Protein AF-A0A3M1EIT2-F1 (afdb_monomer_lite)

pLDDT: mean 84.77, std 11.44, range [42.16, 94.25]

Radius of gyration: 18.2 Å; chains: 1; bounding box: 47×48×46 Å

Sequence (112 aa):
MSLPNVEFATVQWARKQNAALSPFLALPPEEMAKMGRLLSALSQLKAEGHTPTPSQLTILLQHLHTQQLEWLRGEKGGLMVRFRGGGFEFEEFLIRQDGRVPNHKYTSKRAE

Foldseek 3Di:
DDDPPCPPVNVVVVVVVCVVCVVLVPDDPLLNVLVVQVVVQQVVQVVVVDHAAPLRVVVSVVCSVFWHWPHWYDDVFFIWTKTDGPQFRIWIFGQGNVRDTPPPTDTHGPDD

Secondary structure (DSSP, 8-state):
-PPP---HHHHHHHHHHHHHHHHHHTS-HHHHHHHHHHHHHHHHHHHTT----HHHHHHHHHHHHHSEEEEEEEETTEEEEEEEETTEEEEEEEEETTS---S--EEEPPP-

Structure (mmCIF, N/CA/C/O backbone):
data_AF-A0A3M1EIT2-F1
#
_entry.id   AF-A0A3M1EIT2-F1
#
loop_
_atom_site.group_PDB
_atom_site.id
_atom_site.type_symbol
_atom_site.label_atom_id
_atom_site.label_alt_id
_atom_site.label_comp_id
_atom_site.label_asym_id
_atom_site.label_entity_id
_atom_site.label_seq_id
_atom_site.pdbx_PDB_ins_code
_atom_site.Cartn_x
_atom_site.Cartn_y
_atom_site.Cartn_z
_atom_site.occupancy
_atom_site.B_iso_or_equiv
_atom_site.auth_seq_id
_atom_site.auth_comp_id
_atom_site.auth_asym_id
_atom_site.auth_atom_id
_atom_site.pdbx_PDB_model_num
ATOM 1 N N . MET A 1 1 ? 29.699 34.059 15.799 1.00 42.16 1 MET A N 1
ATOM 2 C CA . MET A 1 1 ? 28.577 33.614 14.946 1.00 42.16 1 MET A CA 1
ATOM 3 C C . MET A 1 1 ? 28.024 32.339 15.553 1.00 42.16 1 MET A C 1
ATOM 5 O O . MET A 1 1 ? 28.649 31.297 15.417 1.00 42.16 1 MET A O 1
ATOM 9 N N . SER A 1 2 ? 26.938 32.436 16.315 1.00 45.09 2 SER A N 1
ATOM 10 C CA . SER A 1 2 ? 26.295 31.262 16.911 1.00 45.09 2 SER A CA 1
ATOM 11 C C . SER A 1 2 ? 25.439 30.597 15.841 1.00 45.09 2 SER A C 1
ATOM 13 O O . SER A 1 2 ? 24.581 31.254 15.255 1.00 45.09 2 SER A O 1
ATOM 15 N N . LEU A 1 3 ? 25.714 29.326 15.542 1.00 57.94 3 LEU A N 1
ATOM 16 C CA . LEU A 1 3 ? 24.868 28.521 14.661 1.00 57.94 3 LEU A CA 1
ATOM 17 C C . LEU A 1 3 ? 23.424 28.554 15.193 1.00 57.94 3 LEU A C 1
ATOM 19 O O . LEU A 1 3 ? 23.244 28.512 16.415 1.00 57.94 3 LEU A O 1
ATOM 23 N N . PRO A 1 4 ? 22.403 28.648 14.321 1.00 56.44 4 PRO A N 1
ATOM 24 C CA . PRO A 1 4 ? 21.020 28.598 14.764 1.00 56.44 4 PRO A CA 1
ATOM 25 C C . PRO A 1 4 ? 20.813 27.293 15.526 1.00 56.44 4 PRO A C 1
ATOM 27 O O . PRO A 1 4 ? 21.172 26.213 15.053 1.00 56.44 4 PRO A O 1
ATOM 30 N N . ASN A 1 5 ? 20.292 27.429 16.740 1.00 61.06 5 ASN A N 1
ATOM 31 C CA . ASN A 1 5 ? 19.999 26.339 17.650 1.00 61.06 5 ASN A CA 1
ATOM 32 C C . ASN A 1 5 ? 18.900 25.485 17.000 1.00 61.06 5 ASN A C 1
ATOM 34 O O . ASN A 1 5 ? 17.717 25.775 17.157 1.00 61.06 5 ASN A O 1
ATOM 38 N N . VAL A 1 6 ? 19.282 24.510 16.166 1.00 65.06 6 VAL A N 1
ATOM 39 C CA . VAL A 1 6 ? 18.332 23.593 15.531 1.00 65.06 6 VAL A CA 1
ATOM 40 C C . VAL A 1 6 ? 17.582 22.910 16.662 1.00 65.06 6 VAL A C 1
ATOM 42 O O . VAL A 1 6 ? 18.182 22.194 17.463 1.00 65.06 6 VAL A O 1
ATOM 45 N N . GLU A 1 7 ? 16.280 23.173 16.751 1.00 83.19 7 GLU A N 1
ATOM 46 C CA . GLU A 1 7 ? 15.446 22.649 17.824 1.00 83.19 7 GLU A CA 1
ATOM 47 C C . GLU A 1 7 ? 15.614 21.128 17.909 1.00 83.19 7 GLU A C 1
ATOM 49 O O . GLU A 1 7 ? 15.557 20.419 16.901 1.00 83.19 7 GLU A O 1
ATOM 54 N N . PHE A 1 8 ? 15.833 20.606 19.118 1.00 81.06 8 PHE A N 1
ATOM 55 C CA . PHE A 1 8 ? 16.038 19.173 19.353 1.00 81.06 8 PHE A CA 1
ATOM 56 C C . PHE A 1 8 ? 14.935 18.318 18.701 1.00 81.06 8 PHE A C 1
ATOM 58 O O . PHE A 1 8 ? 15.219 17.251 18.158 1.00 81.06 8 PHE A O 1
ATOM 65 N N . ALA A 1 9 ? 13.694 18.819 18.674 1.00 84.88 9 ALA A N 1
ATOM 66 C CA . ALA A 1 9 ? 12.566 18.196 17.985 1.00 84.88 9 ALA A CA 1
ATOM 67 C C . ALA A 1 9 ? 12.815 18.008 16.477 1.00 84.88 9 ALA A C 1
ATOM 69 O O . ALA A 1 9 ? 12.563 16.924 15.950 1.00 84.88 9 ALA A O 1
ATOM 70 N N . THR A 1 10 ? 13.377 19.012 15.802 1.00 88.94 10 THR A N 1
ATOM 71 C CA . THR A 1 10 ? 13.739 18.964 14.378 1.00 88.94 10 THR A CA 1
ATOM 72 C C . THR A 1 10 ? 14.813 17.915 14.114 1.00 88.94 10 THR A C 1
ATOM 74 O O . THR A 1 10 ? 14.690 17.127 13.176 1.00 88.94 10 THR A O 1
ATOM 77 N N . VAL A 1 11 ? 15.829 17.824 14.979 1.00 88.44 11 VAL A N 1
ATOM 78 C CA . VAL A 1 11 ? 16.874 16.788 14.867 1.00 88.44 11 VAL A CA 1
ATOM 79 C C . VAL A 1 11 ? 16.289 15.389 15.075 1.00 88.44 11 VAL A C 1
ATOM 81 O O . VAL A 1 11 ? 16.595 14.468 14.316 1.00 88.44 11 VAL A O 1
ATOM 84 N N . GLN A 1 12 ? 15.429 15.212 16.081 1.00 90.50 12 GLN A N 1
ATOM 85 C CA . GLN A 1 12 ? 14.773 13.928 16.345 1.00 90.50 12 GLN A CA 1
ATOM 86 C C . GLN A 1 12 ? 13.836 13.520 15.207 1.00 90.50 12 GLN A C 1
ATOM 88 O O . GLN A 1 12 ? 13.809 12.353 14.816 1.00 90.50 12 GLN A O 1
ATOM 93 N N . TRP A 1 13 ? 13.099 14.473 14.639 1.00 91.31 13 TRP A N 1
ATOM 94 C CA . TRP A 1 13 ? 12.274 14.239 13.463 1.00 91.31 13 TRP A CA 1
ATOM 95 C C . TRP A 1 13 ? 13.129 13.817 12.263 1.00 91.31 13 TRP A C 1
ATOM 97 O O . TRP A 1 13 ? 12.856 12.772 11.675 1.00 91.31 13 TRP A O 1
ATOM 107 N N . ALA A 1 14 ? 14.211 14.543 11.961 1.00 89.25 14 ALA A N 1
ATOM 108 C CA . ALA A 1 14 ? 15.102 14.226 10.845 1.00 89.25 14 ALA A CA 1
ATOM 109 C C . ALA A 1 14 ? 15.730 12.829 10.984 1.00 89.25 14 ALA A C 1
ATOM 111 O O . ALA A 1 14 ? 15.775 12.070 10.017 1.00 89.25 14 ALA A O 1
ATOM 112 N N . ARG A 1 15 ? 16.142 12.440 12.199 1.00 90.50 15 ARG A N 1
ATOM 113 C CA . ARG A 1 15 ? 16.649 11.085 12.481 1.00 90.50 15 ARG A CA 1
ATOM 114 C C . ARG A 1 15 ? 15.600 10.008 12.218 1.00 90.50 15 ARG A C 1
ATOM 116 O O . ARG A 1 15 ? 15.925 8.990 11.611 1.00 90.50 15 ARG A O 1
ATOM 123 N N . LYS A 1 16 ? 14.351 10.239 12.635 1.00 90.00 16 LYS A N 1
ATOM 124 C CA . LYS A 1 16 ? 13.237 9.319 12.362 1.00 90.00 16 LYS A CA 1
ATOM 125 C C . LYS A 1 16 ? 12.977 9.183 10.864 1.00 90.00 16 LYS A C 1
ATOM 127 O O . LYS A 1 16 ? 12.823 8.061 10.394 1.00 90.00 16 LYS A O 1
ATOM 132 N N . GLN A 1 17 ? 12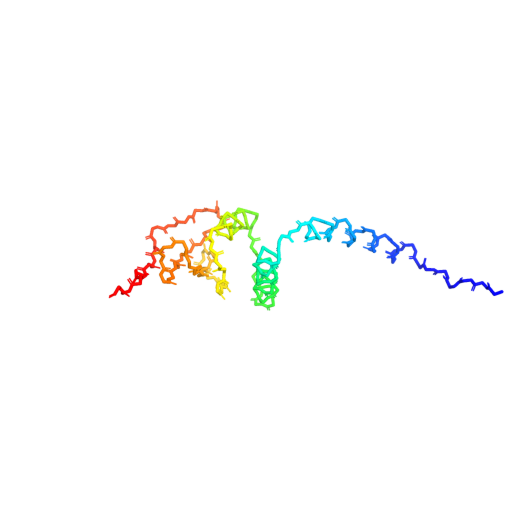.990 10.291 10.118 1.00 89.19 17 GLN A N 1
ATOM 133 C CA . GLN A 1 17 ? 12.833 10.241 8.662 1.00 89.19 17 GLN A CA 1
ATOM 134 C C . GLN A 1 17 ? 13.987 9.493 7.999 1.00 89.19 17 GLN A C 1
ATOM 136 O O . GLN A 1 17 ? 13.746 8.621 7.176 1.00 89.19 17 GLN A O 1
ATOM 141 N N . ASN A 1 18 ? 15.232 9.756 8.400 1.00 88.94 18 ASN A N 1
ATOM 142 C CA . ASN A 1 18 ? 16.385 9.056 7.840 1.00 88.94 18 ASN A CA 1
ATOM 143 C C . ASN A 1 18 ? 16.308 7.537 8.077 1.00 88.94 18 ASN A C 1
ATOM 145 O O . ASN A 1 18 ? 16.533 6.753 7.157 1.00 88.94 18 ASN A O 1
ATOM 149 N N . ALA A 1 19 ? 15.927 7.116 9.287 1.00 88.50 19 ALA A N 1
ATOM 150 C CA . ALA A 1 19 ? 15.733 5.702 9.607 1.00 88.50 19 ALA A CA 1
ATOM 151 C C . ALA A 1 19 ? 14.592 5.069 8.789 1.00 88.50 19 ALA A C 1
ATOM 153 O O . ALA A 1 19 ? 14.728 3.939 8.330 1.00 88.50 19 ALA A O 1
ATOM 154 N N . ALA A 1 20 ? 13.497 5.802 8.565 1.00 85.31 20 ALA A N 1
ATOM 155 C CA . ALA A 1 20 ? 12.380 5.344 7.741 1.00 85.31 20 ALA A CA 1
ATOM 156 C C . ALA A 1 20 ? 12.716 5.304 6.240 1.00 85.31 20 ALA A C 1
ATOM 158 O O . ALA A 1 20 ? 12.181 4.464 5.524 1.00 85.31 20 ALA A O 1
ATOM 159 N N . LEU A 1 21 ? 13.596 6.191 5.763 1.00 86.25 21 LEU A N 1
ATOM 160 C CA . LEU A 1 21 ? 13.969 6.296 4.352 1.00 86.25 21 LEU A CA 1
ATOM 161 C C . LEU A 1 21 ? 15.093 5.340 3.941 1.00 86.25 21 LEU A C 1
ATOM 163 O O . LEU A 1 21 ? 15.147 4.922 2.786 1.00 86.25 21 LEU A O 1
ATOM 167 N N . SER A 1 22 ? 15.961 4.960 4.882 1.00 85.44 22 SER A N 1
ATOM 168 C CA . SER A 1 22 ? 17.119 4.088 4.631 1.00 85.44 22 SER A CA 1
ATOM 169 C C . SER A 1 22 ? 16.776 2.778 3.899 1.00 85.44 22 SER A C 1
ATOM 171 O O . SER A 1 22 ? 17.496 2.441 2.960 1.00 85.44 22 SER A O 1
ATOM 173 N N . PRO A 1 23 ? 15.678 2.061 4.224 1.00 83.19 23 PRO A N 1
ATOM 174 C CA . PRO A 1 23 ? 15.294 0.852 3.493 1.00 83.19 23 PRO A CA 1
ATOM 175 C C . PRO A 1 23 ? 14.971 1.102 2.015 1.00 83.19 23 PRO A C 1
ATOM 177 O O . PRO A 1 23 ? 15.230 0.235 1.187 1.00 83.19 23 PRO A O 1
ATOM 180 N N . PHE A 1 24 ? 14.438 2.278 1.665 1.00 82.38 24 PHE A N 1
ATOM 181 C CA . PHE A 1 24 ? 14.078 2.599 0.280 1.00 82.38 24 PHE A CA 1
ATOM 182 C C . PHE A 1 24 ? 15.299 2.915 -0.584 1.00 82.38 24 PHE A C 1
ATOM 184 O O . PHE A 1 24 ? 15.265 2.662 -1.783 1.00 82.38 24 PHE A O 1
ATOM 191 N N . LEU A 1 25 ? 16.389 3.420 0.005 1.00 83.00 25 LEU A N 1
ATOM 192 C CA . LEU A 1 25 ? 17.621 3.745 -0.727 1.00 83.00 25 LEU A CA 1
ATOM 193 C C . LEU A 1 25 ? 18.314 2.508 -1.317 1.00 83.00 25 LEU A C 1
ATOM 195 O O . LEU A 1 25 ? 19.063 2.633 -2.280 1.00 83.00 25 LEU A O 1
ATOM 199 N N . ALA A 1 26 ? 18.063 1.327 -0.749 1.00 85.06 26 ALA A N 1
ATOM 200 C CA . ALA A 1 26 ? 18.602 0.059 -1.231 1.00 85.06 26 ALA A CA 1
ATOM 201 C C . ALA A 1 26 ? 17.701 -0.635 -2.272 1.00 85.06 26 ALA A C 1
ATOM 203 O O . ALA A 1 26 ? 18.078 -1.680 -2.802 1.00 85.06 26 ALA A O 1
ATOM 204 N N . LEU A 1 27 ? 16.508 -0.097 -2.552 1.00 84.56 27 LEU A N 1
ATOM 205 C CA . LEU A 1 27 ? 15.575 -0.717 -3.489 1.00 84.56 27 LEU A CA 1
ATOM 206 C C . LEU A 1 27 ? 15.966 -0.435 -4.947 1.00 84.56 27 LEU A C 1
ATOM 208 O O . LEU A 1 27 ? 16.344 0.692 -5.277 1.00 84.56 27 LEU A O 1
ATOM 212 N N . PRO A 1 28 ? 15.790 -1.416 -5.853 1.00 89.94 28 PRO A N 1
ATOM 213 C CA . PRO A 1 28 ? 15.842 -1.169 -7.288 1.00 89.94 28 PRO A CA 1
ATOM 214 C C . PRO A 1 28 ? 14.843 -0.075 -7.713 1.00 89.94 28 PRO A C 1
ATOM 216 O O . PRO A 1 28 ? 13.779 0.046 -7.093 1.00 89.94 28 PRO A O 1
ATOM 219 N N . PRO A 1 29 ? 15.108 0.673 -8.803 1.00 89.44 29 PRO A N 1
ATOM 220 C CA . PRO A 1 29 ? 14.222 1.744 -9.270 1.00 89.44 29 PRO A CA 1
ATOM 221 C C . PRO A 1 29 ? 12.759 1.317 -9.462 1.00 89.44 29 PRO A C 1
ATOM 223 O O . PRO A 1 29 ? 11.844 2.076 -9.149 1.00 89.44 29 PRO A O 1
ATOM 226 N N . GLU A 1 30 ? 12.521 0.091 -9.931 1.00 88.25 30 GLU A N 1
ATOM 227 C CA . GLU A 1 30 ? 11.170 -0.446 -10.129 1.00 88.25 30 GLU A CA 1
ATOM 228 C C . GLU A 1 30 ? 10.420 -0.666 -8.807 1.00 88.25 30 GLU A C 1
ATOM 230 O O . GLU A 1 30 ? 9.249 -0.306 -8.683 1.00 88.25 30 GLU A O 1
ATOM 235 N N . GLU A 1 31 ? 11.101 -1.204 -7.796 1.00 87.81 31 GLU A N 1
ATOM 236 C CA . GLU A 1 31 ? 10.539 -1.407 -6.457 1.00 87.81 31 GLU A CA 1
ATOM 237 C C . GLU A 1 31 ? 10.301 -0.068 -5.748 1.00 87.81 31 GLU A C 1
ATOM 239 O O . GLU A 1 31 ? 9.269 0.132 -5.100 1.00 87.81 31 GLU A O 1
ATOM 244 N N . MET A 1 32 ? 11.195 0.906 -5.950 1.00 89.81 32 MET A N 1
ATOM 245 C CA . MET A 1 32 ? 10.993 2.277 -5.482 1.00 89.81 32 MET A CA 1
ATOM 246 C C . MET A 1 32 ? 9.763 2.923 -6.140 1.00 89.81 32 MET A C 1
ATOM 248 O O . MET A 1 32 ? 8.962 3.561 -5.454 1.00 89.81 32 MET A O 1
ATOM 252 N N . ALA A 1 33 ? 9.557 2.714 -7.444 1.00 89.44 33 ALA A N 1
ATOM 253 C CA . ALA A 1 33 ? 8.382 3.217 -8.154 1.00 89.44 33 ALA A CA 1
ATOM 254 C C . ALA A 1 33 ? 7.077 2.578 -7.645 1.00 89.44 33 ALA A C 1
ATOM 256 O O . ALA A 1 33 ? 6.089 3.287 -7.427 1.00 89.44 33 ALA A O 1
ATOM 257 N N . LYS A 1 34 ? 7.070 1.260 -7.401 1.00 90.69 34 LYS A N 1
ATOM 258 C CA . LYS A 1 34 ? 5.934 0.553 -6.782 1.00 90.69 34 LYS A CA 1
ATOM 259 C C . LYS A 1 34 ? 5.597 1.130 -5.409 1.00 90.69 34 LYS A C 1
ATOM 261 O O . LYS A 1 34 ? 4.43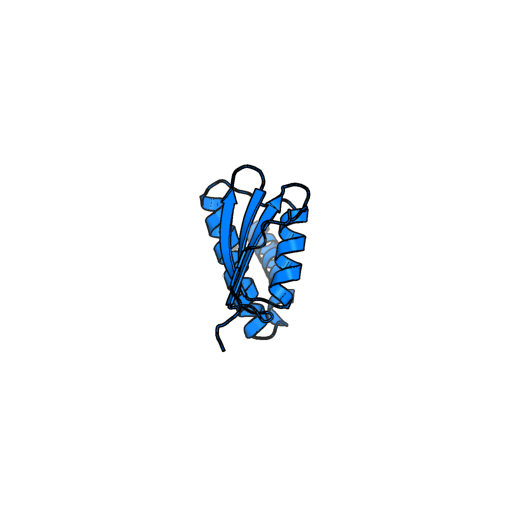1 1.411 -5.127 1.00 90.69 34 LYS A O 1
ATOM 266 N N . MET A 1 35 ? 6.614 1.361 -4.582 1.00 90.69 35 M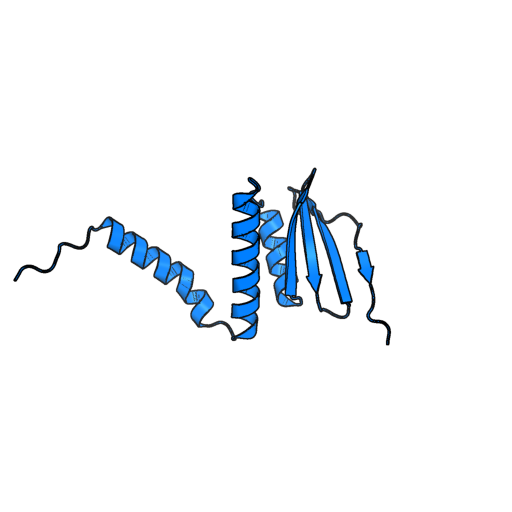ET A N 1
ATOM 267 C CA . MET A 1 35 ? 6.432 1.954 -3.262 1.00 90.69 35 MET A CA 1
ATOM 268 C C . MET A 1 35 ? 5.904 3.391 -3.339 1.00 90.69 35 MET A C 1
ATOM 270 O O . MET A 1 35 ? 4.987 3.747 -2.603 1.00 90.69 35 MET A O 1
ATOM 274 N N . GLY A 1 36 ? 6.424 4.205 -4.262 1.00 91.06 36 GLY A N 1
ATOM 275 C CA . GLY A 1 36 ? 5.929 5.564 -4.496 1.00 91.06 36 GLY A CA 1
ATOM 276 C C . GLY A 1 36 ? 4.440 5.586 -4.854 1.00 91.06 36 GLY A C 1
ATOM 277 O O . GLY A 1 36 ? 3.681 6.381 -4.296 1.00 91.06 36 GLY A O 1
ATOM 278 N N . ARG A 1 37 ? 3.994 4.655 -5.709 1.00 92.44 37 ARG A N 1
ATOM 279 C CA . ARG A 1 37 ? 2.565 4.487 -6.027 1.00 92.44 37 ARG A CA 1
ATOM 280 C C . ARG A 1 37 ? 1.744 4.063 -4.815 1.00 92.44 37 ARG A C 1
ATOM 282 O O . ARG A 1 37 ? 0.682 4.638 -4.592 1.00 92.44 37 ARG A O 1
ATOM 289 N N . LEU A 1 38 ? 2.232 3.113 -4.013 1.00 93.38 38 LEU A N 1
ATOM 290 C CA . LEU A 1 38 ? 1.556 2.713 -2.775 1.00 93.38 38 LEU A CA 1
ATOM 291 C C . LEU A 1 38 ? 1.384 3.906 -1.829 1.00 93.38 38 LEU A C 1
ATOM 293 O O . LEU A 1 38 ? 0.277 4.156 -1.361 1.00 93.38 38 LEU A O 1
ATOM 297 N N . LEU A 1 39 ? 2.455 4.652 -1.557 1.00 92.50 39 LEU A N 1
ATOM 298 C CA . LEU A 1 39 ? 2.415 5.802 -0.651 1.00 92.50 39 LEU A CA 1
ATOM 299 C C . LEU A 1 39 ? 1.458 6.889 -1.157 1.00 92.50 39 LEU A C 1
ATOM 301 O O . LEU A 1 39 ? 0.702 7.453 -0.367 1.00 92.50 39 LEU A O 1
ATOM 305 N N . SER A 1 40 ? 1.440 7.138 -2.469 1.00 94.06 40 SER A N 1
ATOM 306 C CA . SER A 1 40 ? 0.484 8.054 -3.098 1.00 94.06 40 SER A CA 1
ATOM 307 C C . SER A 1 40 ? -0.965 7.582 -2.909 1.00 94.06 40 SER A C 1
ATOM 309 O O . SER A 1 40 ? -1.803 8.358 -2.446 1.00 94.06 40 SER A O 1
ATOM 311 N N . ALA A 1 41 ? -1.248 6.299 -3.156 1.00 93.69 41 ALA A N 1
ATOM 312 C CA . ALA A 1 41 ? -2.577 5.720 -2.965 1.00 93.69 41 ALA A CA 1
ATOM 313 C C . ALA A 1 41 ? -3.026 5.744 -1.492 1.00 93.69 41 ALA A C 1
ATOM 315 O O . ALA A 1 41 ? -4.174 6.067 -1.199 1.00 93.69 41 ALA A O 1
ATOM 316 N N . LEU A 1 42 ? -2.119 5.465 -0.549 1.00 94.25 42 LEU A N 1
ATOM 317 C CA . LEU A 1 42 ? -2.392 5.553 0.890 1.00 94.25 42 LEU A CA 1
ATOM 318 C C . LEU A 1 42 ? -2.662 6.993 1.341 1.00 94.25 42 LEU A C 1
ATOM 320 O O . LEU A 1 42 ? -3.528 7.218 2.187 1.00 94.25 42 LEU A O 1
ATOM 324 N N . SER A 1 43 ? -1.945 7.969 0.778 1.00 92.94 43 SER A N 1
ATOM 325 C CA . SER A 1 43 ? -2.200 9.388 1.039 1.00 92.94 43 SER A CA 1
ATOM 326 C C . SER A 1 43 ? -3.591 9.800 0.561 1.00 92.94 43 SER A C 1
ATOM 328 O O . SER A 1 43 ? -4.308 10.481 1.294 1.00 92.94 43 SER A O 1
ATOM 330 N N . GLN A 1 44 ? -3.982 9.367 -0.641 1.00 93.25 44 GLN A N 1
ATOM 331 C CA . GLN A 1 44 ? -5.309 9.631 -1.195 1.00 93.25 44 GLN A CA 1
ATOM 332 C C . GLN A 1 44 ? -6.407 8.986 -0.338 1.00 93.25 44 GLN A C 1
ATOM 334 O O . GLN A 1 44 ? -7.343 9.662 0.081 1.00 93.25 44 GLN A O 1
ATOM 339 N N . LEU A 1 45 ? -6.237 7.712 0.024 1.00 93.94 45 LEU A N 1
ATOM 340 C CA . LEU A 1 45 ? -7.164 6.996 0.900 1.00 93.94 45 LEU A CA 1
ATOM 341 C C . LEU A 1 45 ? -7.341 7.703 2.255 1.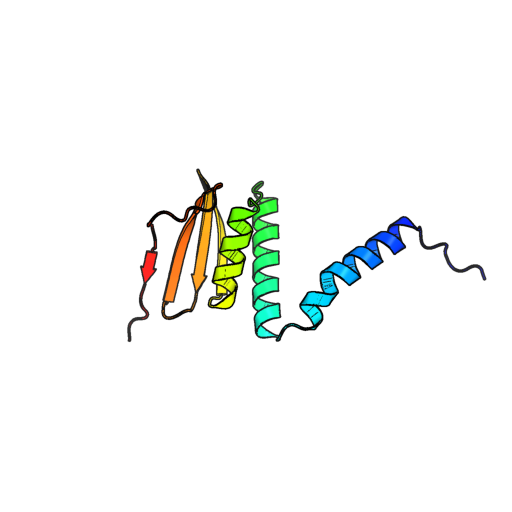00 93.94 45 LEU A C 1
ATOM 343 O O . LEU A 1 45 ? -8.457 7.834 2.760 1.00 93.94 45 LEU A O 1
ATOM 347 N N . LYS A 1 46 ? -6.241 8.195 2.838 1.00 93.25 46 LYS A N 1
ATOM 348 C CA . LYS A 1 46 ? -6.281 8.953 4.091 1.00 93.25 46 LYS A CA 1
ATOM 349 C C . LYS A 1 46 ? -7.053 10.264 3.939 1.00 93.25 46 LYS A C 1
ATOM 351 O O . LYS A 1 46 ? -7.797 10.623 4.850 1.00 93.25 46 LYS A O 1
ATOM 356 N N . ALA A 1 47 ? -6.889 10.968 2.817 1.00 92.06 47 ALA A N 1
ATOM 357 C CA . ALA A 1 47 ? -7.649 12.183 2.519 1.00 92.06 47 ALA A CA 1
ATOM 358 C C . ALA A 1 47 ? -9.158 11.906 2.383 1.00 92.06 47 ALA A C 1
ATOM 360 O O . ALA A 1 47 ? -9.970 12.742 2.770 1.00 92.06 47 ALA A O 1
ATOM 361 N N . GLU A 1 48 ? -9.530 10.710 1.923 1.00 90.88 48 GLU A N 1
ATOM 362 C CA . GLU A 1 48 ? -10.916 10.220 1.856 1.00 90.88 48 GLU A CA 1
ATOM 363 C C . GLU A 1 48 ? -11.4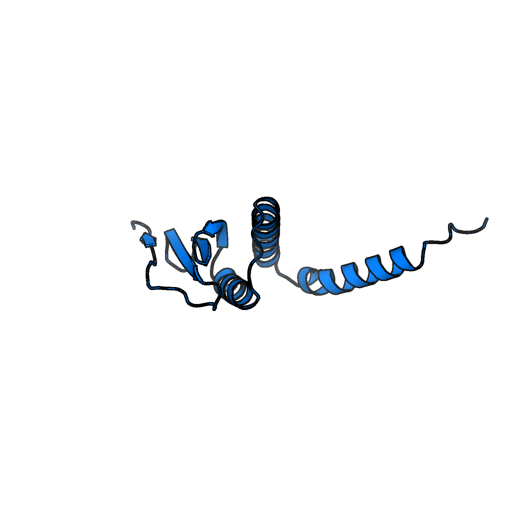66 9.743 3.217 1.00 90.88 48 GLU A C 1
ATOM 365 O O . GLU A 1 48 ? -12.607 9.298 3.306 1.00 90.88 48 GLU A O 1
ATOM 370 N N . GLY A 1 49 ? -10.683 9.838 4.299 1.00 90.81 49 GLY A N 1
ATOM 371 C CA . GLY A 1 49 ? -11.107 9.454 5.651 1.00 90.81 49 GLY A CA 1
ATOM 372 C C . GLY A 1 49 ? -10.967 7.962 5.959 1.00 90.81 49 GLY A C 1
ATOM 373 O O . GLY A 1 49 ? -11.452 7.493 6.990 1.00 90.81 49 GLY A O 1
ATOM 374 N N . HIS A 1 50 ? -10.277 7.208 5.105 1.00 89.69 50 HIS A N 1
ATOM 375 C CA . HIS A 1 50 ? -10.057 5.779 5.285 1.00 89.69 50 HIS A CA 1
ATOM 376 C C . HIS A 1 50 ? -8.623 5.498 5.756 1.00 89.69 50 HIS A C 1
ATOM 378 O O . HIS A 1 50 ? -7.648 6.041 5.244 1.00 89.69 50 HIS A O 1
ATOM 384 N N . THR A 1 51 ? -8.478 4.624 6.753 1.00 91.69 51 THR A N 1
ATOM 385 C CA . THR A 1 51 ? -7.171 4.157 7.242 1.00 91.69 51 THR A CA 1
ATOM 386 C C . THR A 1 51 ? -7.131 2.635 7.152 1.00 91.69 51 THR A C 1
ATOM 388 O O . THR A 1 51 ? -8.017 1.986 7.713 1.00 91.69 51 THR A O 1
ATOM 391 N N . PRO A 1 52 ? -6.149 2.045 6.450 1.00 92.44 52 PRO A N 1
ATOM 392 C CA . PRO A 1 52 ? -6.074 0.604 6.299 1.00 92.44 52 PRO A CA 1
ATOM 393 C C . PRO A 1 52 ? -5.601 -0.043 7.602 1.00 92.44 52 PRO A C 1
ATOM 395 O O . PRO A 1 52 ? -4.761 0.503 8.323 1.00 92.44 52 PRO A O 1
ATOM 398 N N . THR A 1 53 ? -6.130 -1.225 7.902 1.00 93.31 53 THR A N 1
ATOM 399 C CA . THR A 1 53 ? -5.681 -2.022 9.047 1.00 93.31 53 THR A CA 1
ATOM 400 C C . THR A 1 53 ? -4.294 -2.621 8.779 1.00 93.31 53 THR A C 1
ATOM 402 O O . THR A 1 53 ? -3.899 -2.770 7.617 1.00 93.31 53 THR A O 1
ATOM 405 N N . PRO A 1 54 ? -3.545 -3.030 9.823 1.00 93.44 54 PRO A N 1
ATOM 406 C CA . PRO A 1 54 ? -2.276 -3.733 9.639 1.00 93.44 54 PRO A CA 1
ATOM 407 C C . PRO A 1 54 ? -2.402 -4.960 8.726 1.00 93.44 54 PRO A C 1
ATOM 409 O O . PRO A 1 54 ? -1.584 -5.137 7.829 1.00 93.44 54 PRO A O 1
ATOM 412 N N . SER A 1 55 ? -3.472 -5.749 8.878 1.00 92.31 55 SER A N 1
ATOM 413 C CA . SER A 1 55 ? -3.737 -6.918 8.030 1.00 92.31 55 SER A CA 1
ATOM 414 C C . SER A 1 55 ? -3.944 -6.540 6.561 1.00 92.31 55 SER A C 1
ATOM 416 O O . SER A 1 55 ? -3.417 -7.206 5.671 1.00 92.31 55 SER A O 1
ATOM 418 N N . GLN A 1 56 ? -4.669 -5.447 6.291 1.00 93.44 56 GLN A N 1
ATOM 419 C CA . GLN A 1 56 ? -4.858 -4.944 4.928 1.00 93.44 56 GLN A CA 1
ATOM 420 C C . GLN A 1 56 ? -3.536 -4.481 4.304 1.00 93.44 56 GLN A C 1
ATOM 422 O O . GLN A 1 56 ? -3.258 -4.800 3.148 1.00 93.44 56 GLN A O 1
ATOM 427 N N . LEU A 1 57 ? -2.696 -3.785 5.076 1.00 93.44 57 LEU A N 1
ATOM 428 C CA . LEU A 1 57 ? -1.367 -3.359 4.633 1.00 93.44 57 LEU A CA 1
ATOM 429 C C . LEU A 1 57 ? -0.457 -4.548 4.307 1.00 93.44 57 LEU A C 1
ATOM 431 O O . LEU A 1 57 ? 0.228 -4.521 3.286 1.00 93.44 57 LEU A O 1
ATOM 435 N N . THR A 1 58 ? -0.471 -5.609 5.119 1.00 92.06 58 THR A N 1
ATOM 436 C CA . THR A 1 58 ? 0.316 -6.822 4.844 1.00 92.06 58 THR A CA 1
ATOM 437 C C . THR A 1 58 ? -0.058 -7.447 3.500 1.00 92.06 58 THR A C 1
ATOM 439 O O . THR A 1 58 ? 0.828 -7.782 2.717 1.00 92.06 58 THR A O 1
ATOM 442 N N . ILE A 1 59 ? -1.352 -7.553 3.196 1.00 91.06 59 ILE A N 1
ATOM 443 C CA . ILE A 1 59 ? -1.832 -8.155 1.941 1.00 91.06 59 ILE A CA 1
ATOM 444 C C . ILE A 1 59 ? -1.475 -7.288 0.735 1.00 91.06 59 ILE A C 1
ATOM 446 O O . ILE A 1 59 ? -1.047 -7.816 -0.292 1.00 91.06 59 ILE A O 1
ATOM 450 N N . LEU A 1 60 ? -1.596 -5.963 0.863 1.00 91.75 60 LEU A N 1
ATOM 451 C CA . LEU A 1 60 ? -1.159 -5.022 -0.171 1.00 91.75 60 LEU A CA 1
ATOM 452 C C . LEU A 1 60 ? 0.327 -5.183 -0.500 1.00 91.75 60 LEU A C 1
ATOM 454 O O . LEU A 1 60 ? 0.694 -5.260 -1.672 1.00 91.75 60 LEU A O 1
ATOM 458 N N . LEU A 1 61 ? 1.175 -5.256 0.529 1.00 91.19 61 LEU A N 1
ATOM 459 C CA . LEU A 1 61 ? 2.621 -5.407 0.363 1.00 91.19 61 LEU A CA 1
ATOM 460 C C . LEU A 1 61 ? 2.992 -6.751 -0.278 1.00 91.19 61 LEU A C 1
ATOM 462 O O . LEU A 1 61 ? 3.891 -6.790 -1.115 1.00 91.19 61 LEU A O 1
ATOM 466 N N . GLN A 1 62 ? 2.278 -7.833 0.052 1.00 90.12 62 GLN A N 1
ATOM 467 C CA . GLN A 1 62 ? 2.476 -9.141 -0.585 1.00 90.12 62 GLN A CA 1
ATOM 468 C C . GLN A 1 62 ? 2.192 -9.100 -2.095 1.00 90.12 62 GLN A C 1
ATOM 470 O O . GLN A 1 62 ? 2.975 -9.646 -2.871 1.00 90.12 62 GLN A O 1
ATOM 475 N N . HIS A 1 63 ? 1.123 -8.420 -2.526 1.00 88.38 63 HIS A N 1
ATOM 476 C CA . HIS A 1 63 ? 0.769 -8.318 -3.950 1.00 88.38 63 HIS A CA 1
ATOM 477 C C . HIS A 1 63 ? 1.690 -7.364 -4.721 1.00 88.38 63 HIS A C 1
ATOM 479 O O . HIS A 1 63 ? 2.057 -7.641 -5.862 1.00 88.38 63 HIS A O 1
ATOM 485 N N . LEU A 1 64 ? 2.151 -6.276 -4.092 1.00 89.50 64 LEU A N 1
ATOM 486 C CA . LEU A 1 64 ? 3.119 -5.355 -4.703 1.00 89.50 64 LEU A CA 1
ATOM 487 C C . LEU A 1 64 ? 4.438 -6.027 -5.102 1.00 89.50 64 LEU A C 1
ATOM 489 O O . LEU A 1 64 ? 5.107 -5.562 -6.026 1.00 89.50 64 LEU A O 1
ATOM 493 N N . HIS A 1 65 ? 4.816 -7.130 -4.452 1.00 83.50 65 HIS A N 1
ATOM 494 C CA . HIS A 1 65 ? 6.026 -7.854 -4.827 1.00 83.50 65 HIS A CA 1
ATOM 495 C C . HIS A 1 65 ? 5.970 -8.350 -6.282 1.00 83.50 65 HIS A C 1
ATOM 497 O O . HIS A 1 65 ? 6.944 -8.222 -7.022 1.00 83.50 65 HIS A O 1
ATOM 503 N N . THR A 1 66 ? 4.811 -8.834 -6.733 1.00 83.69 66 THR A N 1
ATOM 504 C CA . THR A 1 66 ? 4.643 -9.455 -8.058 1.00 83.69 66 THR A CA 1
ATOM 505 C C . THR A 1 66 ? 3.840 -8.602 -9.042 1.00 83.69 66 THR A C 1
ATOM 507 O O . THR A 1 66 ? 3.842 -8.881 -10.244 1.00 83.69 66 THR A O 1
ATOM 510 N N . GLN A 1 67 ? 3.167 -7.553 -8.564 1.00 89.25 67 GLN A N 1
ATOM 511 C CA . GLN A 1 67 ? 2.246 -6.729 -9.346 1.00 89.25 67 GLN A CA 1
ATOM 512 C C . GLN A 1 67 ? 2.467 -5.227 -9.109 1.00 89.25 67 GLN A C 1
ATOM 514 O O . GLN A 1 67 ? 3.233 -4.801 -8.246 1.00 89.25 67 GLN A O 1
ATOM 519 N N . GLN A 1 68 ? 1.796 -4.393 -9.902 1.00 90.38 68 GLN A N 1
ATOM 520 C CA . GLN A 1 68 ? 1.760 -2.942 -9.728 1.00 90.38 68 GLN A CA 1
ATOM 521 C C . GLN A 1 68 ? 0.385 -2.508 -9.233 1.00 90.38 68 GLN A C 1
ATOM 523 O O . GLN A 1 68 ? -0.619 -2.837 -9.857 1.00 90.38 68 GLN A O 1
ATOM 528 N N . LEU A 1 69 ? 0.337 -1.743 -8.143 1.00 93.62 69 LEU A N 1
ATOM 529 C CA . LEU A 1 69 ? -0.903 -1.119 -7.686 1.00 93.62 69 LEU A CA 1
ATOM 530 C C . LEU A 1 69 ? -1.352 -0.060 -8.704 1.00 93.62 69 LEU A C 1
ATOM 532 O O . LEU A 1 69 ? -0.565 0.822 -9.065 1.00 93.62 69 LEU A O 1
ATOM 536 N N . GLU A 1 70 ? -2.605 -0.149 -9.149 1.00 92.19 70 GLU A N 1
ATOM 537 C CA . GLU A 1 70 ? -3.241 0.870 -9.991 1.00 92.19 70 GLU A CA 1
ATOM 538 C C . GLU A 1 70 ? -4.036 1.869 -9.154 1.00 92.19 70 GLU A C 1
ATOM 540 O O . GLU A 1 70 ? -3.874 3.075 -9.326 1.00 92.19 70 GLU A O 1
ATOM 545 N N . TRP A 1 71 ? -4.869 1.382 -8.233 1.00 92.06 71 TRP A N 1
ATOM 546 C CA . TRP A 1 71 ? -5.635 2.235 -7.329 1.00 92.06 71 TRP A CA 1
ATOM 547 C C . TRP A 1 71 ? -6.084 1.489 -6.072 1.00 92.06 71 TRP A C 1
ATOM 549 O O . TRP A 1 71 ? -6.041 0.258 -5.983 1.00 92.06 71 TRP A O 1
ATOM 559 N N . LEU A 1 72 ? -6.521 2.280 -5.095 1.00 93.81 72 LEU A N 1
ATOM 560 C CA . LEU A 1 72 ? -6.964 1.850 -3.780 1.00 93.81 72 LEU A CA 1
ATOM 561 C C . LEU A 1 72 ? -8.168 2.705 -3.366 1.00 93.81 72 LEU A C 1
ATOM 563 O O . LEU A 1 72 ? -8.095 3.928 -3.475 1.00 93.81 72 LEU A O 1
ATOM 567 N N . ARG A 1 73 ? -9.258 2.088 -2.904 1.00 92.44 73 ARG A N 1
ATOM 568 C CA . ARG A 1 73 ? -10.473 2.805 -2.483 1.00 92.44 73 ARG A CA 1
ATOM 569 C C . ARG A 1 73 ? -11.064 2.189 -1.218 1.00 92.44 73 ARG A C 1
ATOM 571 O O . ARG A 1 73 ? -11.094 0.967 -1.066 1.00 92.44 73 ARG A O 1
ATOM 578 N N . GLY A 1 74 ? -11.555 3.030 -0.314 1.00 91.31 74 GLY A N 1
ATOM 579 C CA . GLY A 1 74 ? -12.347 2.579 0.827 1.00 91.31 74 GLY A CA 1
ATOM 580 C C . GLY A 1 74 ? -13.743 2.135 0.392 1.00 91.31 74 GLY A C 1
ATOM 581 O O . GLY A 1 74 ? -14.432 2.861 -0.314 1.00 91.31 74 GLY A O 1
ATOM 582 N N . GLU A 1 75 ? -14.173 0.949 0.818 1.00 90.06 75 GLU A N 1
ATOM 583 C CA . GLU A 1 75 ? -15.494 0.402 0.490 1.00 90.06 75 GLU A CA 1
ATOM 584 C C . GLU A 1 75 ? -16.197 -0.129 1.744 1.00 90.06 75 GLU A C 1
ATOM 586 O O . GLU A 1 75 ? -15.581 -0.388 2.788 1.00 90.06 75 GLU A O 1
ATOM 591 N N . LYS A 1 76 ? -17.518 -0.333 1.657 1.00 83.31 76 LYS A N 1
ATOM 592 C CA . LYS A 1 76 ? -18.284 -0.903 2.774 1.00 83.31 76 LYS A CA 1
ATOM 593 C C . LYS A 1 76 ? -17.766 -2.310 3.097 1.00 83.31 76 LYS A C 1
ATOM 595 O O . LYS A 1 76 ? -17.998 -3.263 2.363 1.00 83.31 76 LYS A O 1
ATOM 600 N N . GLY A 1 77 ? -17.106 -2.440 4.246 1.00 83.94 77 GLY A N 1
ATOM 601 C CA . GLY A 1 77 ? -16.580 -3.713 4.742 1.00 83.94 77 GLY A CA 1
ATOM 602 C C . GLY A 1 77 ? -15.112 -3.995 4.407 1.00 83.94 77 GLY A C 1
ATOM 603 O O . GLY A 1 77 ? -14.630 -5.071 4.772 1.00 83.94 77 GLY A O 1
ATOM 604 N N . GLY A 1 78 ? -14.385 -3.063 3.775 1.00 91.31 78 GLY A N 1
ATOM 605 C CA . GLY A 1 78 ? -12.965 -3.261 3.496 1.00 91.31 78 GLY A CA 1
ATOM 606 C C . GLY A 1 78 ? -12.313 -2.202 2.608 1.00 91.31 78 GLY A C 1
ATOM 607 O O . GLY A 1 78 ? -12.712 -1.042 2.568 1.00 91.31 78 GLY A O 1
ATOM 608 N N . LEU A 1 79 ? -11.263 -2.637 1.924 1.00 93.19 79 LEU A N 1
ATOM 609 C CA . LEU A 1 79 ? -10.441 -1.850 1.021 1.00 93.19 79 LEU A CA 1
ATOM 610 C C . LEU A 1 79 ? -10.486 -2.511 -0.352 1.00 93.19 79 LEU A C 1
ATOM 612 O O . LEU A 1 79 ? -10.035 -3.647 -0.491 1.00 93.19 79 LEU A O 1
ATOM 616 N N . MET A 1 80 ? -11.064 -1.843 -1.342 1.00 92.56 80 MET A N 1
ATOM 617 C CA . MET A 1 80 ? -11.051 -2.329 -2.716 1.00 92.56 80 MET A CA 1
ATOM 618 C C . MET A 1 80 ? -9.735 -1.931 -3.372 1.00 92.56 80 MET A C 1
ATOM 620 O O . MET A 1 80 ? -9.278 -0.791 -3.230 1.00 92.56 80 MET A O 1
ATOM 624 N N . VAL A 1 81 ? -9.111 -2.882 -4.057 1.00 93.00 81 VAL A N 1
ATOM 625 C CA . VAL A 1 81 ? -7.772 -2.711 -4.620 1.00 93.00 81 VAL A CA 1
ATOM 626 C C . VAL A 1 81 ? -7.734 -3.264 -6.031 1.00 93.00 81 VAL A C 1
ATOM 628 O O . VAL A 1 81 ? -8.353 -4.292 -6.309 1.00 93.00 81 VAL A O 1
ATOM 631 N N . ARG A 1 82 ? -6.975 -2.600 -6.906 1.00 92.12 82 ARG A N 1
ATOM 632 C CA . ARG A 1 82 ? -6.673 -3.104 -8.246 1.00 92.12 82 ARG A CA 1
ATOM 633 C C . ARG A 1 82 ? -5.173 -3.154 -8.477 1.00 92.12 82 ARG A C 1
ATOM 635 O O . ARG A 1 82 ? -4.468 -2.156 -8.311 1.00 92.12 82 ARG A O 1
ATOM 642 N N . PHE A 1 83 ? -4.717 -4.312 -8.924 1.00 91.81 83 PHE A N 1
ATOM 643 C CA . PHE A 1 83 ? -3.354 -4.588 -9.333 1.00 91.81 83 PHE A CA 1
ATOM 644 C C . PHE A 1 83 ? -3.280 -4.881 -10.831 1.00 91.81 83 PHE A C 1
ATOM 646 O O . PHE A 1 83 ? -4.218 -5.403 -11.426 1.00 91.81 83 PHE A O 1
ATOM 653 N N . ARG A 1 84 ? -2.132 -4.587 -11.437 1.00 89.75 84 ARG A N 1
ATOM 654 C CA . ARG A 1 84 ? -1.790 -4.930 -12.820 1.00 89.75 84 ARG A CA 1
ATOM 655 C C . ARG A 1 84 ? -0.513 -5.760 -12.860 1.00 89.75 84 ARG A C 1
ATOM 657 O O . ARG A 1 84 ? 0.439 -5.475 -12.135 1.00 89.75 84 ARG A O 1
ATOM 664 N N . GLY A 1 85 ? -0.463 -6.748 -13.752 1.00 84.25 85 GLY A N 1
ATOM 665 C CA . GLY A 1 85 ? 0.687 -7.642 -13.917 1.00 84.25 85 GLY A CA 1
ATOM 666 C C . GLY A 1 85 ? 0.455 -9.034 -13.325 1.00 84.25 85 GLY A C 1
ATOM 667 O O . GLY A 1 85 ? -0.678 -9.434 -13.072 1.00 84.25 85 GLY A O 1
ATOM 668 N N . GLY A 1 86 ? 1.527 -9.812 -13.151 1.00 73.88 86 GLY A N 1
ATOM 669 C CA . GLY A 1 86 ? 1.430 -11.179 -12.617 1.00 73.88 86 GLY A CA 1
ATOM 670 C C . GLY A 1 86 ? 0.685 -12.171 -13.525 1.00 73.88 86 GLY A C 1
ATOM 671 O O . GLY A 1 86 ? 0.084 -13.114 -13.025 1.00 73.88 86 GLY A O 1
ATOM 672 N N . GLY A 1 87 ? 0.688 -11.951 -14.846 1.00 74.75 87 GLY A N 1
ATOM 673 C CA . GLY A 1 87 ? 0.013 -12.818 -15.827 1.00 74.75 87 GLY A CA 1
ATOM 674 C C . GLY A 1 87 ? -1.440 -12.443 -16.146 1.00 74.75 87 GLY A C 1
ATOM 675 O O . GLY A 1 87 ? -2.053 -13.069 -17.006 1.00 74.75 87 GLY A O 1
ATOM 676 N N . PHE A 1 88 ? -1.979 -11.400 -15.511 1.00 74.44 88 PHE A N 1
ATOM 677 C CA . PHE A 1 88 ? -3.312 -10.857 -15.783 1.00 74.44 88 PHE A CA 1
ATOM 678 C C . PHE A 1 88 ? -3.219 -9.434 -16.347 1.00 74.44 88 PHE A C 1
ATOM 680 O O . PHE A 1 88 ? -2.205 -8.744 -16.184 1.00 74.44 88 PHE A O 1
ATOM 687 N N . GLU A 1 89 ? -4.268 -8.987 -17.037 1.00 81.06 89 GLU A N 1
ATOM 688 C CA . GLU A 1 89 ? -4.378 -7.590 -17.461 1.00 81.06 89 GLU A CA 1
ATOM 689 C C . GLU A 1 89 ? -4.630 -6.692 -16.244 1.00 81.06 89 GLU A C 1
ATOM 691 O O . GLU A 1 89 ? -3.898 -5.721 -16.051 1.00 81.06 89 GLU A O 1
ATOM 696 N N . PHE A 1 90 ? -5.565 -7.087 -15.380 1.00 84.88 90 PHE A N 1
ATOM 697 C CA . PHE A 1 90 ? -5.721 -6.567 -14.027 1.00 84.88 90 PHE A CA 1
ATOM 698 C C . PHE A 1 90 ? -6.290 -7.639 -13.090 1.00 84.88 90 PHE A C 1
ATOM 700 O O . PHE A 1 90 ? -6.884 -8.627 -13.525 1.00 84.88 90 PHE A O 1
ATOM 707 N N . GLU A 1 91 ? -6.105 -7.421 -11.795 1.00 88.00 91 GLU A N 1
ATOM 708 C CA . GLU A 1 91 ? -6.679 -8.193 -10.704 1.00 88.00 91 GLU A CA 1
ATOM 709 C C . GLU A 1 91 ? -7.308 -7.224 -9.700 1.00 88.00 91 GLU A C 1
ATOM 711 O O . GLU A 1 91 ? -6.630 -6.348 -9.165 1.00 88.00 91 GLU A O 1
ATOM 716 N N . GLU A 1 92 ? -8.607 -7.375 -9.454 1.00 90.12 92 GLU A N 1
ATOM 717 C CA . GLU A 1 92 ? -9.360 -6.544 -8.516 1.00 90.12 92 GLU A CA 1
ATOM 718 C C . GLU A 1 92 ? -10.028 -7.403 -7.446 1.00 90.12 92 GLU A C 1
ATOM 720 O O . GLU A 1 92 ? -10.647 -8.423 -7.766 1.00 90.12 92 GLU A O 1
ATOM 725 N N . PHE A 1 93 ? -9.898 -6.990 -6.184 1.00 90.88 93 PHE A N 1
ATOM 726 C CA . PHE A 1 93 ? -10.497 -7.681 -5.045 1.00 90.88 93 PHE A CA 1
ATOM 727 C C . PHE A 1 93 ? -10.685 -6.766 -3.830 1.00 90.88 93 PHE A C 1
ATOM 729 O O . PHE A 1 93 ? -10.058 -5.715 -3.691 1.00 90.88 93 PHE A O 1
ATOM 736 N N . LEU A 1 94 ? -11.552 -7.198 -2.911 1.00 92.06 94 LEU A N 1
ATOM 737 C CA . LEU A 1 94 ? -11.816 -6.517 -1.645 1.00 92.06 94 LEU A CA 1
ATOM 738 C C . LEU A 1 94 ? -10.974 -7.132 -0.521 1.00 92.06 94 LEU A C 1
ATOM 740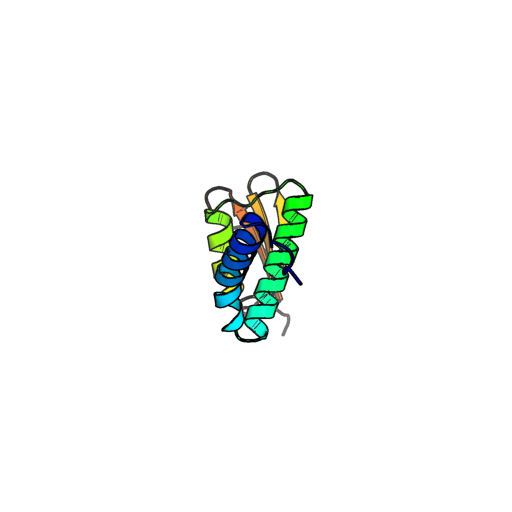 O O . LEU A 1 94 ? -11.109 -8.312 -0.220 1.00 92.06 94 LEU A O 1
ATOM 744 N N . ILE A 1 95 ? -10.176 -6.334 0.179 1.00 92.88 95 ILE A N 1
ATOM 745 C CA . ILE A 1 95 ? -9.494 -6.759 1.404 1.00 92.88 95 ILE A CA 1
ATOM 746 C C . ILE A 1 95 ? -10.337 -6.335 2.606 1.00 92.88 95 ILE A C 1
ATOM 748 O O . ILE A 1 95 ? -10.451 -5.144 2.913 1.00 92.88 95 ILE A O 1
ATOM 752 N N . ARG A 1 96 ? -10.938 -7.289 3.317 1.00 91.88 96 ARG A N 1
ATOM 753 C CA . ARG A 1 96 ? -11.723 -6.998 4.527 1.00 91.88 96 ARG A CA 1
ATOM 754 C C . ARG A 1 96 ? -10.829 -6.495 5.662 1.00 91.88 96 ARG A C 1
ATOM 756 O O . ARG A 1 96 ? -9.610 -6.647 5.632 1.00 91.88 96 ARG A O 1
ATOM 763 N N . GLN A 1 97 ? -11.439 -5.907 6.690 1.00 88.88 97 GLN A N 1
ATOM 764 C CA . GLN A 1 97 ? -10.709 -5.375 7.851 1.00 88.88 97 GLN A CA 1
ATOM 765 C C . GLN A 1 97 ? -9.869 -6.437 8.584 1.00 88.88 97 GLN A C 1
ATOM 767 O O . GLN A 1 97 ? -8.806 -6.112 9.113 1.00 88.88 97 GLN A O 1
ATOM 772 N N . ASP A 1 98 ? -10.328 -7.693 8.576 1.00 88.19 98 ASP A N 1
ATOM 773 C CA . ASP A 1 98 ? -9.654 -8.859 9.162 1.00 88.19 98 ASP A CA 1
ATOM 774 C C . ASP A 1 98 ? -8.552 -9.451 8.262 1.00 88.19 98 ASP A C 1
ATOM 776 O O . ASP A 1 98 ? -7.887 -10.407 8.654 1.00 88.19 98 ASP A O 1
ATOM 780 N N . GLY A 1 99 ? -8.338 -8.894 7.066 1.00 84.56 99 GLY A N 1
ATOM 781 C CA . GLY A 1 99 ? -7.387 -9.409 6.083 1.00 84.56 99 GLY A CA 1
ATOM 782 C C . GLY A 1 99 ? -7.919 -10.574 5.242 1.00 84.56 99 GLY A C 1
ATOM 783 O O . GLY A 1 99 ? -7.164 -11.189 4.496 1.00 84.56 99 GLY A O 1
ATOM 784 N N . ARG A 1 100 ? -9.209 -10.916 5.306 1.00 87.69 100 ARG A N 1
ATOM 785 C CA . ARG A 1 100 ? -9.762 -11.896 4.361 1.00 87.69 100 ARG A CA 1
ATOM 786 C C . ARG A 1 100 ? -10.016 -11.243 3.007 1.00 87.69 100 ARG A C 1
ATOM 788 O O . ARG A 1 100 ? -10.613 -10.169 2.934 1.00 87.69 100 ARG A O 1
ATOM 795 N N . VAL A 1 101 ? -9.624 -11.934 1.943 1.00 86.44 101 VAL A N 1
ATOM 796 C CA . VAL A 1 101 ? -9.965 -11.586 0.561 1.00 86.44 101 VAL A CA 1
ATOM 797 C C . VAL A 1 101 ? -11.057 -12.558 0.104 1.00 86.44 101 VAL A C 1
ATOM 799 O O . VAL A 1 101 ? -10.759 -13.726 -0.141 1.00 86.44 101 VAL A O 1
ATOM 802 N N . PRO A 1 102 ? -12.341 -12.155 0.080 1.00 74.56 102 PRO A N 1
ATOM 803 C CA . PRO A 1 102 ? -13.399 -13.007 -0.435 1.00 74.56 102 PRO A CA 1
ATOM 804 C C . PRO A 1 102 ? -13.211 -13.194 -1.946 1.00 74.56 102 PRO A C 1
ATOM 806 O O . PRO A 1 102 ? -12.671 -12.320 -2.617 1.00 74.56 102 PRO A O 1
ATOM 809 N N . ASN A 1 103 ? -13.706 -14.310 -2.485 1.00 63.41 103 ASN A N 1
ATOM 810 C CA . ASN A 1 103 ? -13.514 -14.769 -3.872 1.00 63.41 103 ASN A CA 1
ATOM 811 C C . ASN A 1 103 ? -14.044 -13.837 -4.994 1.00 63.41 103 ASN A C 1
ATOM 813 O O . ASN A 1 103 ? -14.150 -14.269 -6.139 1.00 63.41 103 ASN A O 1
ATOM 817 N N . HIS A 1 104 ? -14.372 -12.571 -4.723 1.00 60.84 104 HIS A N 1
ATOM 818 C CA . HIS A 1 104 ? -14.613 -11.558 -5.753 1.00 60.84 104 HIS A CA 1
ATOM 819 C C . HIS A 1 104 ? -13.279 -11.127 -6.375 1.00 60.84 104 HIS A C 1
ATOM 821 O O . HIS A 1 104 ? -12.795 -10.030 -6.121 1.00 60.84 104 HIS A O 1
ATOM 827 N N . LYS A 1 105 ? -12.666 -12.027 -7.148 1.00 65.75 105 LYS A N 1
ATOM 828 C CA . LYS A 1 105 ? -11.479 -11.756 -7.956 1.00 65.75 105 LYS A CA 1
ATOM 829 C C . LYS A 1 105 ? -11.941 -11.501 -9.387 1.00 65.75 105 LYS A C 1
ATOM 831 O O . LYS A 1 105 ? -12.236 -12.446 -10.118 1.00 65.75 105 LYS A O 1
ATOM 836 N N . TYR A 1 106 ? -12.046 -10.233 -9.780 1.00 65.44 106 TYR A N 1
ATOM 837 C CA . TYR A 1 106 ? -12.232 -9.894 -11.190 1.00 65.44 106 TYR A CA 1
ATOM 838 C C . TYR A 1 106 ? -10.853 -9.875 -11.844 1.00 65.44 106 TYR A C 1
ATOM 840 O O . TYR A 1 106 ? -10.038 -8.992 -11.585 1.00 65.44 106 TYR A O 1
ATOM 848 N N . THR A 1 107 ? -10.582 -10.887 -12.661 1.00 68.88 107 THR A N 1
ATOM 849 C CA . THR A 1 107 ? -9.381 -10.971 -13.499 1.00 68.88 107 THR A CA 1
ATOM 850 C C . THR A 1 107 ? -9.794 -10.997 -14.958 1.00 68.88 107 THR A C 1
ATOM 852 O O . THR A 1 107 ? -10.447 -11.959 -15.369 1.00 68.88 107 THR A O 1
ATOM 855 N N . SER A 1 108 ? -9.382 -10.010 -15.759 1.00 67.56 108 SER A N 1
ATOM 856 C CA . SER A 1 108 ? -9.320 -10.207 -17.210 1.00 67.56 108 SER A CA 1
ATOM 857 C C . SER A 1 108 ? -7.950 -10.791 -17.558 1.00 67.56 108 SER A C 1
ATOM 859 O O . SER A 1 108 ? -6.892 -10.304 -17.142 1.00 67.56 108 SER A O 1
ATOM 861 N N . LYS A 1 109 ? -7.956 -11.917 -18.275 1.00 62.44 109 LYS A N 1
ATOM 862 C CA . LYS A 1 109 ? -6.741 -12.404 -18.931 1.00 62.44 109 LYS A CA 1
ATOM 863 C C . LYS A 1 109 ? -6.456 -11.468 -20.101 1.00 62.44 109 LYS A C 1
ATOM 865 O O . LYS A 1 109 ? -7.398 -11.068 -20.781 1.00 62.44 109 LYS A O 1
ATOM 870 N N . ARG A 1 110 ? -5.181 -11.140 -20.341 1.00 58.81 110 ARG A N 1
ATOM 871 C CA . ARG A 1 110 ? -4.807 -10.462 -21.590 1.00 58.81 110 ARG A CA 1
ATOM 872 C C . ARG A 1 110 ? -5.324 -11.312 -22.748 1.00 58.81 110 ARG A C 1
ATOM 874 O O . ARG A 1 110 ? -5.060 -12.512 -22.766 1.00 58.81 110 ARG A O 1
ATOM 881 N N . ALA A 1 111 ? -6.079 -10.703 -23.656 1.00 60.34 111 ALA A N 1
ATOM 882 C CA . ALA A 1 111 ? -6.346 -11.320 -24.944 1.00 60.34 111 ALA A CA 1
ATOM 883 C C . ALA A 1 111 ? -4.992 -11.476 -25.654 1.00 60.34 111 ALA A C 1
ATOM 885 O O . ALA A 1 111 ? -4.274 -10.485 -25.804 1.00 60.34 111 ALA A O 1
ATOM 886 N N . GLU A 1 112 ? -4.614 -12.719 -25.954 1.00 52.34 112 GLU A N 1
ATOM 887 C CA . GLU A 1 112 ? -3.487 -13.038 -26.841 1.00 52.34 112 GLU A CA 1
ATOM 888 C C . GLU A 1 112 ? -3.801 -12.628 -28.281 1.00 52.34 112 GLU A C 1
ATOM 890 O O . GLU A 1 112 ? -4.976 -12.782 -28.696 1.00 52.34 112 GLU A O 1
#